Protein AF-A0A323U799-F1 (afdb_monomer)

Nearest PDB structures (foldseek):
  8dt0-assembly1_A  TM=6.349E-01  e=1.352E-02  synthetic construct
  8dt0-assembly2_B  TM=4.647E-01  e=6.925E-02  synthetic construct
  3j9v-assembly1_R  TM=4.652E-01  e=1.723E+00  Saccharomyces cerevisiae

pLDDT: mean 84.54, std 13.04, range [39.06, 95.62]

Structure (mmCIF, N/CA/C/O backbone):
data_AF-A0A323U799-F1
#
_entry.id   AF-A0A323U799-F1
#
loop_
_atom_site.group_PDB
_atom_site.id
_atom_site.type_symbol
_atom_site.label_atom_id
_atom_site.label_alt_id
_atom_site.label_comp_id
_atom_site.label_asym_id
_atom_site.label_entity_id
_atom_site.label_seq_id
_atom_site.pdbx_PDB_ins_code
_atom_site.Cartn_x
_atom_site.Cartn_y
_atom_site.Cartn_z
_atom_site.occupancy
_atom_site.B_iso_or_equiv
_atom_site.auth_seq_id
_atom_site.auth_comp_id
_atom_site.auth_asym_id
_atom_site.auth_atom_id
_atom_site.pdbx_PDB_model_num
ATOM 1 N N . MET A 1 1 ? -48.327 -2.502 -14.611 1.00 56.94 1 MET A N 1
ATOM 2 C CA . MET A 1 1 ? -47.833 -1.649 -13.502 1.00 56.94 1 MET A CA 1
ATOM 3 C C . MET A 1 1 ? -46.825 -2.342 -12.576 1.00 56.94 1 MET A C 1
ATOM 5 O O . MET A 1 1 ? -46.388 -1.707 -11.633 1.00 56.94 1 MET A O 1
ATOM 9 N N . ILE A 1 2 ? -46.413 -3.594 -12.826 1.00 57.22 2 ILE A N 1
ATOM 10 C CA . ILE A 1 2 ? -45.431 -4.298 -11.972 1.00 57.22 2 ILE A CA 1
ATOM 11 C C . ILE A 1 2 ? -43.985 -4.024 -12.436 1.00 57.22 2 ILE A C 1
ATOM 13 O O . ILE A 1 2 ? -43.110 -3.786 -11.613 1.00 57.22 2 ILE A O 1
ATOM 17 N N . ALA A 1 3 ? -43.771 -3.885 -13.750 1.00 63.47 3 ALA A N 1
ATOM 18 C CA . ALA A 1 3 ? -42.444 -3.669 -14.336 1.00 63.47 3 ALA A CA 1
ATOM 19 C C . ALA A 1 3 ? -41.727 -2.389 -13.859 1.00 63.47 3 ALA A C 1
ATOM 21 O O . ALA A 1 3 ? -40.508 -2.374 -13.744 1.00 63.47 3 ALA A O 1
ATOM 22 N N . LEU A 1 4 ? -42.461 -1.307 -13.558 1.00 72.00 4 LEU A N 1
ATOM 23 C CA . LEU A 1 4 ? -41.841 -0.060 -13.087 1.00 72.00 4 LEU A CA 1
ATOM 24 C C . LEU A 1 4 ? -41.336 -0.190 -11.640 1.00 72.00 4 LEU A C 1
ATOM 26 O O . LEU A 1 4 ? -40.295 0.361 -11.295 1.00 72.00 4 LEU A O 1
ATOM 30 N N . LEU A 1 5 ? -42.060 -0.944 -10.808 1.00 79.69 5 LEU A N 1
ATOM 31 C CA . LEU A 1 5 ? -41.703 -1.166 -9.409 1.00 79.69 5 LEU A CA 1
ATOM 32 C C . LEU A 1 5 ? -40.461 -2.059 -9.296 1.00 79.69 5 LEU A C 1
ATOM 34 O O . LEU A 1 5 ? -39.561 -1.763 -8.517 1.00 79.69 5 LEU A O 1
ATOM 38 N N . GLU A 1 6 ? -40.375 -3.102 -10.123 1.00 75.94 6 GLU A N 1
ATOM 39 C CA . GLU A 1 6 ? -39.204 -3.986 -10.193 1.00 75.94 6 GLU A CA 1
ATOM 40 C C . GLU A 1 6 ? -37.940 -3.233 -10.629 1.00 75.94 6 GLU A C 1
ATOM 42 O O . GLU A 1 6 ? -36.875 -3.428 -10.045 1.00 75.94 6 GLU A O 1
ATOM 47 N N . VAL A 1 7 ? -38.058 -2.311 -11.591 1.00 78.12 7 VAL A N 1
ATOM 48 C CA . VAL A 1 7 ? -36.934 -1.467 -12.028 1.00 78.12 7 VAL A CA 1
ATOM 49 C C . VAL A 1 7 ? -36.477 -0.521 -10.914 1.00 78.12 7 VAL A C 1
ATOM 51 O O . VAL A 1 7 ? -35.276 -0.363 -10.708 1.00 78.12 7 VAL A O 1
ATOM 54 N N . LEU A 1 8 ? -37.401 0.069 -10.150 1.00 81.56 8 LEU A N 1
ATOM 55 C CA . L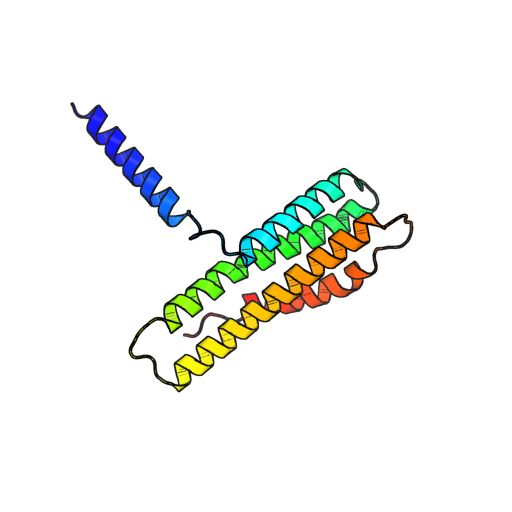EU A 1 8 ? -37.056 0.937 -9.016 1.00 81.56 8 LEU A CA 1
ATOM 56 C C . LEU A 1 8 ? -36.352 0.170 -7.890 1.00 81.56 8 LEU A C 1
ATOM 58 O O . LEU A 1 8 ? -35.387 0.676 -7.318 1.00 81.56 8 LEU A O 1
ATOM 62 N N . ILE A 1 9 ? -36.788 -1.061 -7.608 1.00 83.19 9 ILE A N 1
ATOM 63 C CA . ILE A 1 9 ? -36.131 -1.941 -6.633 1.00 83.19 9 ILE A CA 1
ATOM 64 C C . ILE A 1 9 ? -34.724 -2.301 -7.111 1.00 83.19 9 ILE A C 1
ATOM 66 O O . ILE A 1 9 ? -33.775 -2.229 -6.333 1.00 83.19 9 ILE A O 1
ATOM 70 N N . LEU A 1 10 ? -34.563 -2.625 -8.396 1.00 83.88 10 LEU A N 1
ATOM 71 C CA . LEU A 1 10 ? -33.254 -2.930 -8.963 1.00 83.88 10 LEU A CA 1
ATOM 72 C C . LEU A 1 10 ? -32.307 -1.725 -8.861 1.00 83.88 10 LEU A C 1
ATOM 74 O O . LEU A 1 10 ? -31.164 -1.883 -8.443 1.00 83.88 10 LEU A O 1
ATOM 78 N N . ILE A 1 11 ? -32.788 -0.516 -9.169 1.00 83.06 11 ILE A N 1
ATOM 79 C CA . ILE A 1 11 ? -32.012 0.724 -9.026 1.00 83.06 11 ILE A CA 1
ATOM 80 C C . ILE A 1 11 ? -31.629 0.960 -7.562 1.00 83.06 11 ILE A C 1
ATOM 82 O O . ILE A 1 11 ? -30.484 1.312 -7.295 1.00 83.06 11 ILE A O 1
ATOM 86 N N . ALA A 1 12 ? -32.538 0.727 -6.612 1.00 81.69 12 ALA A N 1
ATOM 87 C CA . ALA A 1 12 ? -32.248 0.870 -5.187 1.00 81.69 12 ALA A CA 1
ATOM 88 C C . ALA A 1 12 ? -31.192 -0.137 -4.705 1.00 81.69 12 ALA A C 1
ATOM 90 O O . ALA A 1 12 ? -30.297 0.235 -3.951 1.00 81.69 12 ALA A O 1
ATOM 91 N N . ILE A 1 13 ? -31.243 -1.386 -5.180 1.00 84.19 13 ILE A N 1
ATOM 92 C CA . ILE A 1 13 ? -30.236 -2.409 -4.869 1.00 84.19 13 ILE A CA 1
ATOM 93 C C . ILE A 1 13 ? -28.890 -2.032 -5.485 1.00 84.19 13 ILE A C 1
ATOM 95 O O . ILE A 1 13 ? -27.879 -2.082 -4.792 1.00 84.19 13 ILE A O 1
ATOM 99 N N . VAL A 1 14 ? -28.855 -1.606 -6.751 1.00 79.25 14 VAL A N 1
ATOM 100 C CA . VAL A 1 14 ? -27.610 -1.161 -7.395 1.00 79.25 14 VAL A CA 1
ATOM 101 C C . VAL A 1 14 ? -27.048 0.068 -6.688 1.00 79.25 14 VAL A C 1
ATOM 103 O O . VAL A 1 14 ? -25.855 0.106 -6.425 1.00 79.25 14 VAL A O 1
ATOM 106 N N . ALA A 1 15 ? -27.880 1.037 -6.311 1.00 74.75 15 ALA A N 1
ATOM 107 C CA . ALA A 1 15 ? -27.454 2.206 -5.551 1.00 74.75 15 ALA A CA 1
ATOM 108 C C . ALA A 1 15 ? -26.938 1.829 -4.154 1.00 74.75 15 ALA A C 1
ATOM 110 O O . ALA A 1 15 ? -25.924 2.366 -3.730 1.00 74.75 15 ALA A O 1
ATOM 111 N N . ALA A 1 16 ? -27.570 0.877 -3.462 1.00 71.88 16 ALA A N 1
ATOM 112 C CA . ALA A 1 16 ? -27.119 0.386 -2.160 1.00 71.88 16 ALA A CA 1
ATOM 113 C C . ALA A 1 16 ? -25.802 -0.397 -2.263 1.00 71.88 16 ALA A C 1
ATOM 115 O O . ALA A 1 16 ? -24.904 -0.198 -1.451 1.00 71.88 16 ALA A O 1
ATOM 116 N N . VAL A 1 17 ? -25.656 -1.240 -3.288 1.00 72.25 17 VAL A N 1
ATOM 117 C CA . VAL A 1 17 ? -24.414 -1.964 -3.587 1.00 72.25 17 VAL A CA 1
ATOM 118 C C . VAL A 1 17 ? -23.311 -0.980 -3.960 1.00 72.25 17 VAL A C 1
ATOM 120 O O . VAL A 1 17 ? -22.211 -1.086 -3.435 1.00 72.25 17 VAL A O 1
ATOM 123 N N . LEU A 1 18 ? -23.605 0.014 -4.800 1.00 63.56 18 LEU A N 1
ATOM 124 C CA . LEU A 1 18 ? -22.665 1.075 -5.145 1.00 63.56 18 LEU A CA 1
ATOM 125 C C . LEU A 1 18 ? -22.319 1.940 -3.942 1.00 63.56 18 LEU A C 1
ATOM 127 O O . LEU A 1 18 ? -21.175 2.333 -3.862 1.00 63.56 18 LEU A O 1
ATOM 131 N N . TYR A 1 19 ? -23.242 2.200 -3.016 1.00 64.00 19 TYR A N 1
ATOM 132 C CA . TYR A 1 19 ? -22.998 2.951 -1.782 1.00 64.00 19 TYR A CA 1
ATOM 133 C C . TYR A 1 19 ? -22.130 2.163 -0.790 1.00 64.00 19 TYR A C 1
ATOM 135 O O . TYR A 1 19 ? -21.202 2.721 -0.218 1.00 64.00 19 TYR A O 1
ATOM 143 N N . PHE A 1 20 ? -22.366 0.855 -0.639 1.00 56.22 20 PHE A N 1
ATOM 144 C CA . PHE A 1 20 ? -21.505 -0.037 0.151 1.00 56.22 20 PHE A CA 1
ATOM 145 C C . PHE A 1 20 ? -20.129 -0.263 -0.491 1.00 56.22 20 PHE A C 1
ATOM 147 O O . PHE A 1 20 ? -19.152 -0.496 0.216 1.00 56.22 20 PHE A O 1
ATOM 154 N N . LEU A 1 21 ? -20.050 -0.211 -1.824 1.00 53.91 21 LEU A N 1
ATOM 155 C CA . LEU A 1 21 ? -18.801 -0.284 -2.585 1.00 53.91 21 LEU A CA 1
ATOM 156 C C . LEU A 1 21 ? -18.147 1.085 -2.785 1.00 53.91 21 LEU A C 1
ATOM 158 O O . LEU A 1 21 ? -16.999 1.126 -3.230 1.00 53.91 21 LEU A O 1
ATOM 162 N N . TRP A 1 22 ? -18.850 2.184 -2.489 1.00 43.81 22 TRP A N 1
ATOM 163 C CA . TRP A 1 22 ? -18.314 3.532 -2.591 1.00 43.81 22 TRP A CA 1
ATOM 164 C C . TRP A 1 22 ? -17.333 3.674 -1.435 1.00 43.81 22 TRP A C 1
ATOM 166 O O . TRP A 1 22 ? -17.754 3.707 -0.276 1.00 43.81 22 TRP A O 1
ATOM 176 N N . PRO A 1 23 ? -16.020 3.740 -1.699 1.00 46.50 23 PRO A N 1
ATOM 177 C CA . PRO A 1 23 ? -15.097 4.108 -0.649 1.00 46.50 23 PRO A CA 1
ATOM 178 C C . PRO A 1 23 ? -15.497 5.529 -0.258 1.00 46.50 23 PRO A C 1
ATOM 180 O O . PRO A 1 23 ? -15.566 6.402 -1.129 1.00 46.50 23 PRO A O 1
ATOM 183 N N . GLY A 1 24 ? -15.830 5.750 1.016 1.00 43.06 24 GLY A N 1
ATOM 184 C CA . GLY A 1 24 ? -16.081 7.090 1.542 1.00 43.06 24 GLY A CA 1
ATOM 185 C C . GLY A 1 24 ? -15.021 8.060 1.018 1.00 43.06 24 GLY A C 1
ATOM 186 O O . GLY A 1 24 ? -13.872 7.646 0.868 1.00 43.06 24 GLY A O 1
ATOM 187 N N . ALA A 1 25 ? -15.459 9.273 0.647 1.00 44.12 25 ALA A N 1
ATOM 188 C CA . ALA A 1 25 ? -14.676 10.387 0.098 1.00 44.12 25 ALA A CA 1
ATOM 189 C C . ALA A 1 25 ? -13.172 10.090 0.025 1.00 44.12 25 ALA A C 1
ATOM 191 O O . ALA A 1 25 ? -12.535 10.035 1.074 1.00 44.12 25 ALA A O 1
ATOM 192 N N . SER A 1 26 ? -12.640 9.851 -1.184 1.00 52.75 26 SER A N 1
ATOM 193 C CA . SER A 1 26 ? -11.260 9.395 -1.391 1.00 52.75 26 SER A CA 1
ATOM 194 C C . SER A 1 26 ? -10.307 10.140 -0.464 1.00 52.75 26 SER A C 1
ATOM 196 O O . SER A 1 26 ? -10.052 11.329 -0.667 1.00 52.75 26 SER A O 1
ATOM 198 N N . SER A 1 27 ? -9.827 9.462 0.579 1.00 66.75 27 SER A N 1
ATOM 199 C CA . SER A 1 27 ? -8.869 10.065 1.492 1.00 66.75 27 SER A CA 1
ATOM 200 C C . SER A 1 27 ? -7.645 10.485 0.678 1.00 66.75 27 SER A C 1
ATOM 202 O O . SER A 1 27 ? -7.273 9.808 -0.288 1.00 66.75 27 SER A O 1
ATOM 204 N N . THR A 1 28 ? -7.009 11.598 1.047 1.00 79.69 28 THR A N 1
ATOM 205 C CA . THR A 1 28 ? -5.780 12.087 0.394 1.00 79.69 28 THR A CA 1
ATOM 206 C C . THR A 1 28 ? -4.739 10.966 0.250 1.00 79.69 28 THR A C 1
ATOM 208 O O . THR A 1 28 ? -4.034 10.868 -0.752 1.00 79.69 28 THR A O 1
ATOM 211 N N . GLU A 1 29 ? -4.703 10.059 1.226 1.00 81.00 29 GLU A N 1
ATOM 212 C CA . GLU A 1 29 ? -3.876 8.854 1.261 1.00 81.00 29 GLU A CA 1
ATOM 213 C C . GLU A 1 29 ? -4.208 7.851 0.144 1.00 81.00 29 GLU A C 1
ATOM 215 O O . GLU A 1 29 ? -3.296 7.350 -0.523 1.00 81.00 29 GLU A O 1
ATOM 220 N N . ALA A 1 30 ? -5.491 7.559 -0.094 1.00 85.00 30 ALA A N 1
ATOM 221 C CA . ALA A 1 30 ? -5.933 6.651 -1.152 1.00 85.00 30 ALA A CA 1
ATOM 222 C C . ALA A 1 30 ? -5.655 7.228 -2.548 1.00 85.00 30 ALA A C 1
ATOM 224 O O . ALA A 1 30 ? -5.259 6.499 -3.463 1.00 85.00 30 ALA A O 1
ATOM 225 N N . GLU A 1 31 ? -5.827 8.542 -2.707 1.00 88.81 31 GLU A N 1
ATOM 226 C CA . GLU A 1 31 ? -5.530 9.234 -3.958 1.00 88.81 31 GLU A CA 1
ATOM 227 C C . GLU A 1 31 ? -4.030 9.203 -4.276 1.00 88.81 31 GLU A C 1
ATOM 229 O O . GLU A 1 31 ? -3.638 8.921 -5.411 1.00 88.81 31 GLU A O 1
ATOM 234 N N . ARG A 1 32 ? -3.183 9.416 -3.264 1.00 92.75 32 ARG A N 1
ATOM 235 C CA . ARG A 1 32 ? -1.723 9.377 -3.395 1.00 92.75 32 ARG A CA 1
ATOM 236 C C . ARG A 1 32 ? -1.233 8.012 -3.897 1.00 92.75 32 ARG A C 1
ATOM 238 O O . ARG A 1 32 ? -0.535 7.947 -4.912 1.00 92.75 32 ARG A O 1
ATOM 245 N N . LEU A 1 33 ? -1.700 6.914 -3.291 1.00 94.44 33 LEU A N 1
ATOM 246 C CA . LEU A 1 33 ? -1.391 5.553 -3.754 1.00 94.44 33 LEU A CA 1
ATOM 247 C C . LEU A 1 33 ? -1.940 5.275 -5.164 1.00 94.44 33 LEU A C 1
ATOM 249 O O . LEU A 1 33 ? -1.273 4.648 -5.990 1.00 94.44 33 LEU A O 1
ATOM 253 N N . HIS A 1 34 ? -3.153 5.742 -5.470 1.00 93.81 34 HIS A N 1
ATOM 254 C CA . HIS A 1 34 ? -3.726 5.584 -6.806 1.00 93.81 34 HIS A CA 1
ATOM 255 C C . HIS A 1 34 ? -2.859 6.259 -7.876 1.00 93.81 34 HIS A C 1
ATOM 257 O O . HIS A 1 34 ? -2.575 5.661 -8.919 1.00 93.81 34 HIS A O 1
ATOM 263 N N . ARG A 1 35 ? -2.410 7.486 -7.597 1.00 94.62 35 ARG A N 1
ATOM 264 C CA . ARG A 1 35 ? -1.600 8.295 -8.506 1.00 94.62 35 ARG A CA 1
ATOM 265 C C . ARG A 1 35 ? -0.267 7.611 -8.808 1.00 94.62 35 ARG A C 1
ATOM 267 O O . ARG A 1 35 ? 0.034 7.394 -9.981 1.00 94.62 35 ARG A O 1
ATOM 274 N N . VAL A 1 36 ? 0.470 7.164 -7.789 1.00 95.19 36 VAL A N 1
ATOM 275 C CA . VAL A 1 36 ? 1.757 6.478 -8.003 1.00 95.19 36 VAL A CA 1
ATOM 276 C C . VAL A 1 36 ? 1.599 5.135 -8.727 1.00 95.19 36 VAL A C 1
ATOM 278 O O . VAL A 1 36 ? 2.353 4.833 -9.650 1.00 95.19 36 VAL A O 1
ATOM 281 N N . LEU A 1 37 ? 0.554 4.356 -8.421 1.00 95.62 37 LEU A N 1
ATOM 282 C CA . LEU A 1 37 ? 0.264 3.111 -9.143 1.00 95.62 37 LEU A CA 1
ATOM 283 C C . LEU A 1 37 ? -0.067 3.351 -10.621 1.00 95.62 37 LEU A C 1
ATOM 285 O O . LEU A 1 37 ? 0.252 2.517 -11.474 1.00 95.62 37 LEU A O 1
ATOM 289 N N . SER A 1 38 ? -0.735 4.462 -10.935 1.00 95.25 38 SER A N 1
ATOM 290 C CA . SER A 1 38 ? -1.030 4.834 -12.318 1.00 95.25 38 SER A CA 1
ATOM 291 C C . SER A 1 38 ? 0.249 5.154 -13.098 1.00 95.25 38 SER A C 1
ATOM 293 O O . SER A 1 38 ? 0.406 4.672 -14.225 1.00 95.25 38 SER A O 1
ATOM 295 N N . GLU A 1 39 ? 1.199 5.850 -12.468 1.00 94.56 39 GLU A N 1
ATOM 296 C CA . GLU A 1 39 ? 2.481 6.184 -13.084 1.00 94.56 39 GLU A CA 1
ATOM 297 C C . GLU A 1 39 ? 3.347 4.937 -13.280 1.00 94.56 39 GLU A C 1
ATOM 299 O O . GLU A 1 39 ? 3.809 4.686 -14.390 1.00 94.56 39 GLU A O 1
ATOM 304 N N . LEU A 1 40 ? 3.458 4.058 -12.280 1.00 92.44 40 LEU A N 1
ATOM 305 C CA . LEU A 1 40 ? 4.208 2.802 -12.419 1.00 92.44 40 LEU A CA 1
ATOM 306 C C . LEU A 1 40 ? 3.647 1.910 -13.541 1.00 92.44 40 LEU A C 1
ATOM 308 O O . LEU A 1 40 ? 4.395 1.297 -14.305 1.00 92.44 40 LEU A O 1
ATOM 312 N N . ARG A 1 41 ? 2.317 1.864 -13.717 1.00 92.81 41 ARG A N 1
ATOM 313 C CA . ARG A 1 41 ? 1.689 1.150 -14.848 1.00 92.81 41 ARG A CA 1
ATOM 314 C C . ARG A 1 41 ? 2.016 1.788 -16.193 1.00 92.81 41 ARG A C 1
ATOM 316 O O . ARG A 1 41 ? 2.183 1.062 -17.177 1.00 92.81 41 ARG A O 1
ATOM 323 N N . ARG A 1 42 ? 2.085 3.119 -16.260 1.00 91.44 42 ARG A N 1
ATOM 324 C CA . ARG A 1 42 ? 2.517 3.852 -17.455 1.00 91.44 42 ARG A CA 1
ATOM 325 C C . ARG A 1 42 ? 3.980 3.538 -17.765 1.00 91.44 42 ARG A C 1
ATOM 327 O O . ARG A 1 42 ? 4.276 3.128 -18.885 1.00 91.44 42 ARG A O 1
ATOM 334 N N . GLN A 1 43 ? 4.860 3.615 -16.772 1.00 89.06 43 GLN A N 1
ATOM 335 C CA . GLN A 1 43 ? 6.286 3.309 -16.891 1.00 89.06 43 GLN A CA 1
ATOM 336 C C . GLN A 1 43 ? 6.538 1.852 -17.302 1.00 89.06 43 GLN A C 1
ATOM 338 O O . GLN A 1 43 ? 7.367 1.596 -18.173 1.00 89.06 43 GLN A O 1
ATOM 343 N N . ARG A 1 44 ? 5.746 0.889 -16.812 1.00 88.94 44 ARG A N 1
ATOM 344 C CA . ARG A 1 44 ? 5.809 -0.518 -17.262 1.00 88.94 44 ARG A CA 1
ATOM 345 C C . ARG A 1 44 ? 5.597 -0.669 -18.769 1.00 88.94 44 ARG A C 1
ATOM 347 O O . ARG A 1 44 ? 6.201 -1.539 -19.393 1.00 88.94 44 ARG A O 1
ATOM 354 N N . ARG A 1 45 ? 4.752 0.170 -19.376 1.00 87.81 45 ARG A N 1
ATOM 355 C CA . ARG A 1 45 ? 4.533 0.166 -20.833 1.00 87.81 45 ARG A CA 1
ATOM 356 C C . ARG A 1 45 ? 5.701 0.780 -21.605 1.00 87.81 45 ARG A C 1
ATOM 358 O O . ARG A 1 45 ? 5.825 0.478 -22.788 1.00 87.81 45 ARG A O 1
ATOM 365 N N . VAL A 1 46 ? 6.517 1.616 -20.963 1.00 87.50 46 VAL A N 1
ATOM 366 C CA . VAL A 1 46 ? 7.718 2.237 -21.543 1.00 87.50 46 VAL A CA 1
ATOM 367 C C . VAL A 1 46 ? 8.901 1.270 -21.455 1.00 87.50 46 VAL A C 1
ATOM 369 O O . VAL A 1 46 ? 9.495 0.928 -22.471 1.00 87.50 46 VAL A O 1
ATOM 372 N N . PHE A 1 47 ? 9.176 0.727 -20.268 1.00 84.12 47 PHE A N 1
ATOM 373 C CA . PHE A 1 47 ? 10.347 -0.114 -19.991 1.00 84.12 47 PHE A CA 1
ATOM 374 C C . PHE A 1 47 ? 10.128 -1.617 -20.258 1.00 84.12 47 PHE A C 1
ATOM 376 O O . PHE A 1 47 ? 10.720 -2.457 -19.580 1.00 84.12 47 PHE A O 1
ATOM 383 N N . LYS A 1 48 ? 9.282 -1.960 -21.247 1.00 72.25 48 LYS A N 1
ATOM 384 C CA . LYS A 1 48 ? 8.633 -3.277 -21.481 1.00 72.25 48 LYS A CA 1
ATOM 385 C C . LYS A 1 48 ? 9.474 -4.545 -21.277 1.00 72.25 48 LYS A C 1
ATOM 387 O O . LYS A 1 48 ? 8.882 -5.584 -21.015 1.00 72.25 48 LYS A O 1
ATOM 392 N N . ALA A 1 49 ? 10.793 -4.497 -21.450 1.00 79.44 49 ALA A N 1
ATOM 393 C CA . ALA A 1 49 ? 11.673 -5.654 -21.282 1.00 79.44 49 ALA A CA 1
ATOM 394 C C . ALA A 1 49 ? 12.656 -5.491 -20.114 1.00 79.44 49 ALA A C 1
ATOM 396 O O . ALA A 1 49 ? 12.790 -6.405 -19.308 1.00 79.44 49 ALA A O 1
ATOM 397 N N . ALA A 1 50 ? 13.307 -4.331 -19.987 1.00 81.50 50 ALA A N 1
ATOM 398 C CA . ALA A 1 50 ? 14.391 -4.146 -19.022 1.00 81.50 50 ALA A CA 1
ATOM 399 C C . ALA A 1 50 ? 13.918 -4.143 -17.559 1.00 81.50 50 ALA A C 1
ATOM 401 O O . ALA A 1 50 ? 14.626 -4.638 -16.690 1.00 81.50 50 ALA A O 1
ATOM 402 N N . LEU A 1 51 ? 12.716 -3.619 -17.286 1.00 85.12 51 LEU A N 1
ATOM 403 C CA . LEU A 1 51 ? 12.211 -3.426 -15.918 1.00 85.12 51 LEU A CA 1
ATOM 404 C C . LEU A 1 51 ? 10.815 -4.014 -15.695 1.00 85.12 51 LEU A C 1
ATOM 406 O O . LEU A 1 51 ? 10.160 -3.698 -14.705 1.00 85.12 51 LEU A O 1
ATOM 410 N N . ALA A 1 52 ? 10.350 -4.887 -16.591 1.00 85.44 52 ALA A N 1
ATOM 411 C CA . ALA A 1 52 ? 8.999 -5.442 -16.526 1.00 85.44 52 ALA A CA 1
ATOM 412 C C . ALA A 1 52 ? 8.705 -6.145 -15.194 1.00 85.44 52 ALA A C 1
ATOM 414 O O . ALA A 1 52 ? 7.702 -5.836 -14.553 1.00 85.44 52 ALA A O 1
ATOM 415 N N . LYS A 1 53 ? 9.598 -7.048 -14.772 1.00 86.69 53 LYS A N 1
ATOM 416 C CA . LYS A 1 53 ? 9.440 -7.818 -13.534 1.00 86.69 53 LYS A CA 1
ATOM 417 C C . LYS A 1 53 ? 9.531 -6.926 -12.283 1.00 86.69 53 LYS A C 1
ATOM 419 O O . LYS A 1 53 ? 8.597 -6.968 -11.488 1.00 86.69 53 LYS A O 1
ATOM 424 N N . PRO A 1 54 ? 10.552 -6.065 -12.117 1.00 86.88 54 PRO A N 1
ATOM 425 C CA . PRO A 1 54 ? 10.588 -5.153 -10.975 1.00 86.88 54 PRO A CA 1
ATOM 426 C C . PRO A 1 54 ? 9.378 -4.215 -10.867 1.00 86.88 54 PRO A C 1
ATOM 428 O O . PRO A 1 54 ? 8.843 -4.010 -9.780 1.00 86.88 54 PRO A O 1
ATOM 431 N N . LEU A 1 55 ? 8.896 -3.682 -11.994 1.00 90.88 55 LEU A N 1
ATOM 432 C CA . LEU A 1 55 ? 7.690 -2.851 -12.019 1.00 90.88 55 LEU A CA 1
ATOM 433 C C . LEU A 1 55 ? 6.432 -3.640 -11.654 1.00 90.88 55 LEU A C 1
ATOM 435 O O . LEU A 1 55 ? 5.550 -3.113 -10.981 1.00 90.88 55 LEU A O 1
ATOM 439 N N . GLU A 1 56 ? 6.329 -4.894 -12.086 1.00 91.56 56 GLU A N 1
ATOM 440 C CA . GLU A 1 56 ? 5.233 -5.777 -11.694 1.00 91.56 56 GLU A CA 1
ATOM 441 C C . GLU A 1 56 ? 5.237 -6.056 -10.187 1.00 91.56 56 GLU A C 1
ATOM 443 O O . GLU A 1 56 ? 4.185 -5.971 -9.554 1.00 91.56 56 GLU A O 1
ATOM 448 N N . GLU A 1 57 ? 6.409 -6.294 -9.599 1.00 91.88 57 GLU A N 1
ATOM 449 C CA . GLU A 1 57 ? 6.557 -6.498 -8.156 1.00 91.88 57 GLU A CA 1
ATOM 450 C C . GLU A 1 57 ? 6.209 -5.234 -7.353 1.00 91.88 57 GLU A C 1
ATOM 452 O O . GLU A 1 57 ? 5.477 -5.326 -6.366 1.00 91.88 57 GLU A O 1
ATOM 457 N N . ALA A 1 58 ? 6.647 -4.052 -7.798 1.00 93.31 58 ALA A N 1
ATOM 458 C CA . ALA A 1 58 ? 6.298 -2.777 -7.167 1.00 93.31 58 ALA A CA 1
ATOM 459 C C . ALA A 1 58 ? 4.789 -2.478 -7.261 1.00 93.31 58 ALA A C 1
ATOM 461 O O . ALA A 1 58 ? 4.160 -2.071 -6.283 1.00 93.31 58 ALA A O 1
ATOM 462 N N . ILE A 1 59 ? 4.168 -2.738 -8.418 1.00 93.94 59 ILE A N 1
ATOM 463 C CA . ILE A 1 59 ? 2.714 -2.597 -8.587 1.00 93.94 59 ILE A CA 1
ATOM 464 C C . ILE A 1 59 ? 1.971 -3.577 -7.672 1.00 93.94 59 ILE A C 1
ATOM 466 O O . ILE A 1 59 ? 0.993 -3.185 -7.035 1.00 93.94 59 ILE A O 1
ATOM 470 N N . ALA A 1 60 ? 2.414 -4.834 -7.590 1.00 93.69 60 ALA A N 1
ATOM 471 C CA . ALA A 1 60 ? 1.813 -5.830 -6.708 1.00 93.69 60 ALA A CA 1
ATOM 472 C C . ALA A 1 60 ? 1.911 -5.406 -5.236 1.00 93.69 60 ALA A C 1
ATOM 474 O O . ALA A 1 60 ? 0.917 -5.479 -4.516 1.00 93.69 60 ALA A O 1
ATOM 475 N N . TYR A 1 61 ? 3.064 -4.884 -4.812 1.00 95.00 61 TYR A N 1
ATOM 476 C CA . TYR A 1 61 ? 3.247 -4.318 -3.477 1.00 95.00 61 TYR A CA 1
ATOM 477 C C . TYR A 1 61 ? 2.261 -3.176 -3.189 1.00 95.00 61 TYR A C 1
ATOM 479 O O . TYR A 1 61 ? 1.561 -3.209 -2.179 1.00 95.00 61 TYR A O 1
ATOM 487 N N . GLY A 1 62 ? 2.104 -2.216 -4.105 1.00 94.81 62 GLY A N 1
ATOM 488 C CA . GLY A 1 62 ? 1.134 -1.132 -3.922 1.00 94.81 62 GLY A CA 1
ATOM 489 C C . GLY A 1 62 ? -0.329 -1.592 -3.897 1.00 94.81 62 GLY A C 1
ATOM 490 O O . GLY A 1 62 ? -1.155 -1.007 -3.197 1.00 94.81 62 GLY A O 1
ATOM 491 N N . LEU A 1 63 ? -0.674 -2.669 -4.606 1.00 94.06 63 LEU A N 1
ATOM 492 C CA . LEU A 1 63 ? -2.008 -3.274 -4.510 1.00 94.06 63 LEU A CA 1
ATOM 493 C C . LEU A 1 63 ? -2.250 -3.939 -3.149 1.00 94.06 63 LEU A C 1
ATOM 495 O O . LEU A 1 63 ? -3.374 -3.885 -2.646 1.00 94.06 63 LEU A O 1
ATOM 499 N N . GLU A 1 64 ? -1.217 -4.532 -2.550 1.00 94.12 64 GLU A N 1
ATOM 500 C CA . GLU A 1 64 ? -1.271 -5.061 -1.186 1.00 94.12 64 GLU A CA 1
ATOM 501 C C . GLU A 1 64 ? -1.382 -3.930 -0.149 1.00 94.12 64 GLU A C 1
ATOM 503 O O . GLU A 1 64 ? -2.226 -4.028 0.741 1.00 94.12 64 GLU A O 1
ATOM 508 N N . LEU A 1 65 ? -0.646 -2.817 -0.303 1.00 95.06 65 LEU A N 1
ATOM 509 C CA . LEU A 1 65 ? -0.746 -1.645 0.589 1.00 95.06 65 LEU A CA 1
ATOM 510 C C . LEU A 1 65 ? -2.179 -1.120 0.694 1.00 95.06 65 LEU A C 1
ATOM 512 O O . LEU A 1 65 ? -2.641 -0.753 1.773 1.00 95.06 65 LEU A O 1
ATOM 516 N N . ARG A 1 66 ? -2.929 -1.147 -0.416 1.00 92.69 66 ARG A N 1
ATOM 517 C CA . ARG A 1 66 ? -4.332 -0.709 -0.452 1.00 92.69 66 ARG A CA 1
ATOM 518 C C . ARG A 1 66 ? -5.220 -1.463 0.547 1.00 92.69 66 ARG A C 1
ATOM 520 O O . ARG A 1 66 ? -6.252 -0.934 0.952 1.00 92.69 66 ARG A O 1
ATOM 527 N N . LYS A 1 67 ? -4.848 -2.682 0.950 1.00 92.12 67 LYS A N 1
ATOM 528 C CA . LYS A 1 67 ? -5.603 -3.491 1.921 1.00 92.12 67 LYS A CA 1
ATOM 529 C C . LYS A 1 67 ? -5.506 -2.958 3.355 1.00 92.12 67 LYS A C 1
ATOM 531 O O . LYS A 1 67 ? -6.329 -3.348 4.179 1.00 92.12 67 LYS A O 1
ATOM 536 N N . LEU A 1 68 ? -4.560 -2.062 3.650 1.00 92.00 68 LEU A N 1
ATOM 537 C CA . LEU A 1 68 ? -4.449 -1.407 4.958 1.00 92.00 68 LEU A CA 1
ATOM 538 C C . LEU A 1 68 ? -5.534 -0.344 5.175 1.00 92.00 68 LEU A C 1
ATOM 540 O O . LEU A 1 68 ? -6.043 -0.219 6.283 1.00 92.00 68 LEU A O 1
ATOM 544 N N . LEU A 1 69 ? -5.952 0.360 4.118 1.00 91.31 69 LEU A N 1
ATOM 545 C CA . LEU A 1 69 ? -6.953 1.433 4.189 1.00 91.31 69 LEU A CA 1
ATOM 546 C C . LEU A 1 69 ? -8.266 1.031 4.890 1.00 91.31 69 LEU A C 1
ATOM 548 O O . LEU A 1 69 ? -8.664 1.727 5.823 1.00 91.31 69 LEU A O 1
ATOM 552 N N . PRO A 1 70 ? -8.944 -0.080 4.526 1.00 90.00 70 PR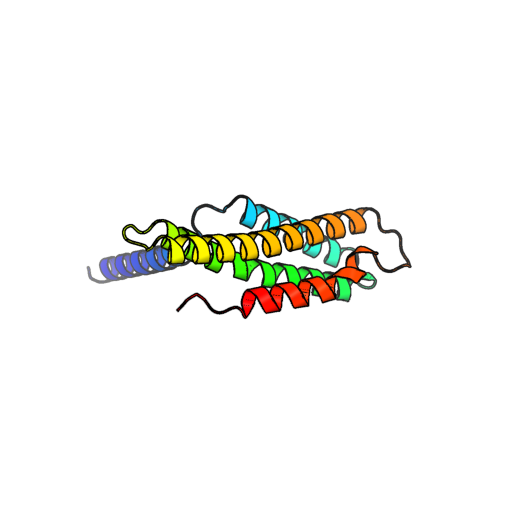O A N 1
ATOM 553 C CA . PRO A 1 70 ? -10.163 -0.483 5.228 1.00 90.00 70 PRO A CA 1
ATOM 554 C C . PRO A 1 70 ? -9.918 -0.855 6.698 1.00 90.00 70 PRO A C 1
ATOM 556 O O . 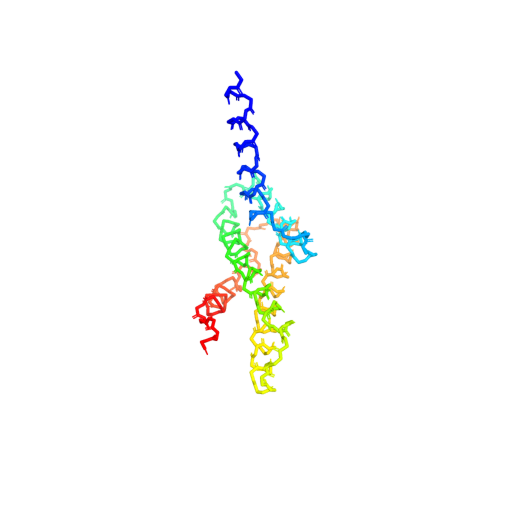PRO A 1 70 ? -10.811 -0.674 7.518 1.00 90.00 70 PRO A O 1
ATOM 559 N N . ARG A 1 71 ? -8.721 -1.343 7.055 1.00 90.38 71 ARG A N 1
ATOM 560 C CA . ARG A 1 71 ? -8.373 -1.655 8.451 1.00 90.38 71 ARG A CA 1
ATOM 561 C C . ARG A 1 71 ? -8.165 -0.389 9.274 1.00 90.38 71 ARG A C 1
ATOM 563 O O . ARG A 1 71 ? -8.671 -0.304 10.386 1.00 90.38 71 ARG A O 1
ATOM 570 N N . ILE A 1 72 ? -7.474 0.600 8.710 1.00 91.25 72 ILE A N 1
ATOM 571 C CA . ILE A 1 72 ? -7.287 1.916 9.333 1.00 91.25 72 ILE A CA 1
ATOM 572 C C . ILE A 1 72 ? -8.651 2.573 9.574 1.00 91.25 72 ILE A C 1
ATOM 574 O O . ILE A 1 72 ? -8.939 2.975 10.699 1.00 91.25 72 ILE A O 1
ATOM 578 N N . ALA A 1 73 ? -9.523 2.583 8.561 1.00 89.62 73 ALA A N 1
ATOM 579 C CA . ALA A 1 73 ? -10.870 3.141 8.676 1.00 89.62 73 ALA A CA 1
ATOM 580 C C . ALA A 1 73 ? -11.718 2.428 9.747 1.00 89.62 73 ALA A C 1
ATOM 582 O O . ALA A 1 73 ? -12.464 3.071 10.484 1.00 89.62 73 ALA A O 1
ATOM 583 N N . GLU A 1 74 ? -11.595 1.103 9.872 1.00 90.19 74 GLU A N 1
ATOM 584 C CA . GLU A 1 74 ? -12.280 0.350 10.925 1.00 90.19 74 GLU A CA 1
ATOM 585 C C . GLU A 1 74 ? -11.772 0.730 12.324 1.00 90.19 74 GLU A C 1
ATOM 587 O O . GLU A 1 74 ? -12.580 0.923 13.231 1.00 90.19 74 GLU A O 1
ATOM 592 N N . LEU A 1 75 ? -10.461 0.911 12.506 1.00 90.69 75 LEU A N 1
ATOM 593 C CA . LEU A 1 75 ? -9.895 1.350 13.787 1.00 90.69 75 LEU A CA 1
ATOM 594 C C . LEU A 1 75 ? -10.330 2.770 14.148 1.00 90.69 75 LEU A C 1
ATOM 596 O O . LEU A 1 75 ? -10.671 3.026 15.299 1.00 90.69 75 LEU A O 1
ATOM 600 N N . GLU A 1 76 ? -10.375 3.680 13.177 1.00 91.12 76 GLU A N 1
ATOM 601 C CA . GLU A 1 76 ? -10.905 5.033 13.369 1.00 91.12 76 GLU A CA 1
ATOM 602 C C . GLU A 1 76 ? -12.382 5.005 13.771 1.00 91.12 76 GLU A C 1
ATOM 604 O O . GLU A 1 76 ? -12.791 5.701 14.701 1.00 91.12 76 GLU A O 1
ATOM 609 N N . ARG A 1 77 ? -13.175 4.136 13.135 1.00 91.25 77 ARG A N 1
ATOM 610 C CA . ARG A 1 77 ? -14.582 3.927 13.487 1.00 91.25 77 ARG A CA 1
ATOM 611 C C . ARG A 1 77 ? -14.747 3.370 14.900 1.00 91.25 77 ARG A C 1
ATOM 613 O O . ARG A 1 77 ? -15.671 3.781 15.598 1.00 91.25 77 ARG A O 1
ATOM 620 N N . LEU A 1 78 ? -13.895 2.431 15.319 1.00 90.12 78 LEU A N 1
ATOM 621 C CA . LEU A 1 78 ? -13.906 1.887 16.680 1.00 90.12 78 LEU A CA 1
ATOM 622 C C . LEU A 1 78 ? -13.524 2.957 17.704 1.00 90.12 78 LEU A C 1
ATOM 624 O O . LEU A 1 78 ? -14.237 3.111 18.688 1.00 90.12 78 LEU A O 1
ATOM 628 N N . LEU A 1 79 ? -12.465 3.726 17.444 1.00 90.31 79 LEU A N 1
ATOM 629 C CA . LEU A 1 79 ? -12.017 4.829 18.300 1.00 90.31 79 LEU A CA 1
ATOM 630 C C . LEU A 1 79 ? -13.068 5.936 18.451 1.00 90.31 79 LEU A C 1
ATOM 632 O O . LEU A 1 79 ? -13.120 6.585 19.490 1.00 90.31 79 LEU A O 1
ATOM 636 N N . GLY A 1 80 ? -13.925 6.132 17.446 1.00 88.69 80 GLY A N 1
ATOM 637 C CA . GLY A 1 80 ? -15.054 7.061 17.515 1.00 88.69 80 GLY A CA 1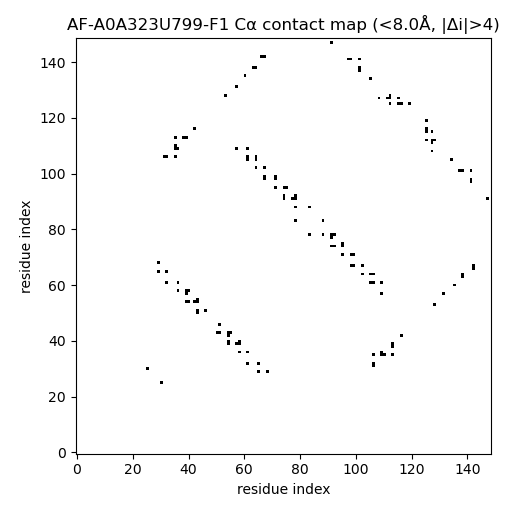
ATOM 638 C C . GLY A 1 80 ? -16.235 6.587 18.374 1.00 88.69 80 GLY A C 1
ATOM 639 O O . GLY A 1 80 ? -17.202 7.332 18.516 1.00 88.69 80 GLY A O 1
ATOM 640 N N . ARG A 1 81 ? -16.208 5.362 18.923 1.00 89.38 81 ARG A N 1
ATOM 641 C CA . ARG A 1 81 ? -17.269 4.857 19.809 1.00 89.38 81 ARG A CA 1
ATOM 642 C C . ARG A 1 81 ? -17.076 5.351 21.239 1.00 89.38 81 ARG A C 1
ATOM 644 O O . ARG A 1 81 ? -15.984 5.291 21.796 1.00 89.38 81 ARG A O 1
ATOM 651 N N . GLU A 1 82 ? -18.175 5.752 21.863 1.00 84.75 82 GLU A N 1
ATOM 652 C CA . GLU A 1 82 ? -18.201 6.070 23.289 1.00 84.75 82 GLU A CA 1
ATOM 653 C C . GLU A 1 82 ? -18.111 4.798 24.152 1.00 84.75 82 GLU A C 1
ATOM 655 O O . GLU A 1 82 ? -18.494 3.706 23.728 1.00 84.75 82 GLU A O 1
ATOM 660 N N . GLY A 1 83 ? -17.619 4.943 25.386 1.00 87.94 83 GLY A N 1
ATOM 661 C CA . GLY A 1 83 ? -17.604 3.859 26.376 1.00 87.94 83 GLY A CA 1
ATOM 662 C C . GLY A 1 83 ? -16.438 2.872 26.267 1.00 87.94 83 GLY A C 1
ATOM 663 O O . GLY A 1 83 ? -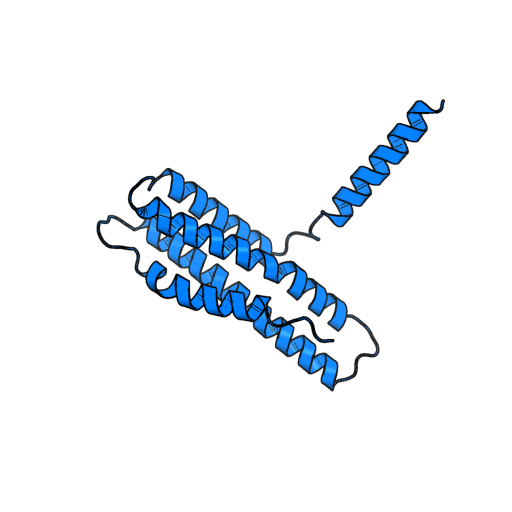16.459 1.842 26.936 1.00 87.94 83 GLY A O 1
ATOM 664 N N . LEU A 1 84 ? -15.414 3.165 25.459 1.00 90.25 84 LEU A N 1
ATOM 665 C CA . LEU A 1 84 ? -14.183 2.375 25.441 1.00 90.25 84 LEU A CA 1
ATOM 666 C C . LEU A 1 84 ? -13.335 2.622 26.694 1.00 90.25 84 LEU A C 1
ATOM 668 O O . LEU A 1 84 ? -13.152 3.759 27.132 1.00 90.25 84 LEU A O 1
ATOM 672 N N . GLU A 1 85 ? -12.752 1.554 27.238 1.00 94.56 85 GLU A N 1
ATOM 673 C CA . GLU A 1 85 ? -11.786 1.680 28.326 1.00 94.56 85 GLU A CA 1
ATOM 674 C C . GLU A 1 85 ? -10.504 2.393 27.852 1.00 94.56 85 GLU A C 1
ATOM 676 O O . GLU A 1 85 ? -10.022 2.120 26.746 1.00 94.56 85 GLU A O 1
ATOM 681 N N . PRO A 1 86 ? -9.860 3.230 28.692 1.00 93.31 86 PRO A N 1
ATOM 682 C CA . PRO A 1 86 ? -8.629 3.934 28.320 1.00 93.31 86 PRO A CA 1
ATOM 683 C C . PRO A 1 86 ? -7.478 3.018 27.872 1.00 93.31 86 PRO A C 1
ATOM 685 O O . PRO A 1 86 ? -6.629 3.414 27.075 1.00 93.31 86 PRO A O 1
ATOM 688 N N . ALA A 1 87 ? -7.410 1.788 28.393 1.00 92.75 87 ALA A N 1
ATOM 689 C CA . ALA A 1 87 ? -6.426 0.800 27.954 1.00 92.75 87 ALA A CA 1
ATOM 690 C C . ALA A 1 87 ? -6.702 0.315 26.521 1.00 92.75 87 ALA A C 1
ATOM 692 O O . ALA A 1 87 ? -5.776 0.237 25.712 1.00 92.75 87 ALA A O 1
ATOM 693 N N . THR A 1 88 ? -7.970 0.063 26.191 1.00 92.19 88 THR A N 1
ATOM 694 C CA . THR A 1 88 ? -8.412 -0.324 24.847 1.00 92.19 88 THR A CA 1
ATOM 695 C C . THR A 1 88 ? -8.181 0.798 23.843 1.00 92.19 88 THR A C 1
ATOM 697 O O . THR A 1 88 ? -7.631 0.534 22.778 1.00 92.19 88 THR A O 1
ATOM 700 N N . ILE A 1 89 ? -8.503 2.049 24.198 1.00 93.06 89 ILE A N 1
ATOM 701 C CA . ILE A 1 89 ? -8.239 3.224 23.348 1.00 93.06 89 ILE A CA 1
ATOM 702 C C . ILE A 1 89 ? -6.758 3.280 22.964 1.00 93.06 89 ILE A C 1
ATOM 704 O O . ILE A 1 89 ? -6.437 3.268 21.780 1.00 93.06 89 ILE A O 1
ATOM 708 N N . ARG A 1 90 ? -5.850 3.217 23.949 1.00 94.31 90 ARG A N 1
ATOM 709 C CA . ARG A 1 90 ? -4.399 3.250 23.691 1.00 94.31 90 ARG A CA 1
ATOM 710 C C . ARG A 1 90 ? -3.929 2.115 22.783 1.00 94.31 90 ARG A C 1
ATOM 712 O O . ARG A 1 90 ? -3.062 2.323 21.939 1.00 94.31 90 ARG A O 1
ATOM 719 N N . ARG A 1 91 ? -4.493 0.913 22.938 1.00 92.75 91 ARG A N 1
ATOM 720 C CA . ARG A 1 91 ? -4.161 -0.240 22.088 1.00 92.75 91 ARG A CA 1
ATOM 721 C C . ARG A 1 91 ? -4.622 -0.032 20.644 1.00 92.75 91 ARG A C 1
ATOM 723 O O . ARG A 1 91 ? -3.867 -0.329 19.722 1.00 92.75 91 ARG A O 1
ATOM 730 N N . LEU A 1 92 ? -5.839 0.483 20.455 1.00 93.50 92 LEU A N 1
ATOM 731 C CA . LEU A 1 92 ? -6.3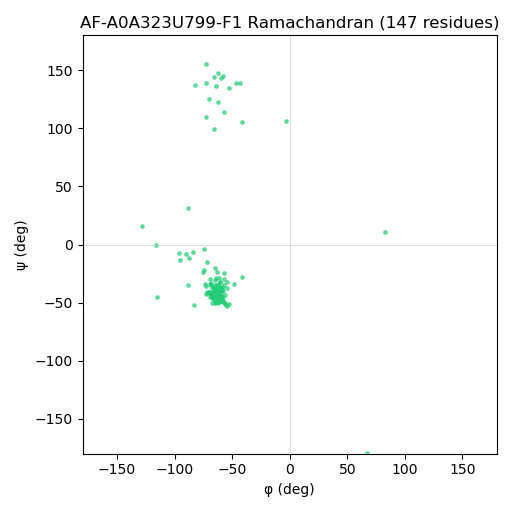97 0.790 19.138 1.00 93.50 92 LEU A CA 1
ATOM 732 C C . LEU A 1 92 ? -5.635 1.925 18.448 1.00 93.50 92 LEU A C 1
ATOM 734 O O . LEU A 1 92 ? -5.339 1.814 17.262 1.00 93.50 92 LEU A O 1
ATOM 738 N N . GLU A 1 93 ? -5.269 2.979 19.181 1.00 93.81 93 GLU A N 1
ATOM 739 C CA . GLU A 1 93 ? -4.449 4.081 18.668 1.00 93.81 93 GLU A CA 1
ATOM 740 C C . GLU A 1 93 ? -3.072 3.595 18.219 1.00 93.81 93 GLU A C 1
ATOM 742 O O . GLU A 1 93 ? -2.670 3.882 17.095 1.00 93.81 93 GLU A O 1
ATOM 747 N N . ALA A 1 94 ? -2.383 2.808 19.053 1.00 93.81 94 ALA A N 1
ATOM 748 C CA . ALA A 1 94 ? -1.074 2.257 18.712 1.00 93.81 94 ALA A CA 1
ATOM 749 C C . ALA A 1 94 ? -1.139 1.356 17.471 1.00 93.81 94 ALA A C 1
ATOM 751 O O . ALA A 1 94 ? -0.277 1.434 16.598 1.00 93.81 94 ALA A O 1
ATOM 752 N N . HIS A 1 95 ? -2.180 0.526 17.363 1.00 93.69 95 HIS A N 1
ATOM 753 C CA . HIS A 1 95 ? -2.364 -0.327 16.194 1.00 93.69 95 HIS A CA 1
ATOM 754 C C . HIS A 1 95 ? -2.684 0.492 14.935 1.00 93.69 95 HIS A C 1
ATOM 756 O O . HIS A 1 95 ? -2.089 0.254 13.887 1.00 93.69 95 HIS A O 1
ATOM 762 N N . ARG A 1 96 ? -3.560 1.502 15.032 1.00 93.69 96 ARG A N 1
ATOM 763 C CA . ARG A 1 96 ? -3.858 2.411 13.915 1.00 93.69 96 ARG A CA 1
ATOM 764 C C . ARG A 1 96 ? -2.596 3.120 13.432 1.00 93.69 96 ARG A C 1
ATOM 766 O O . ARG A 1 96 ? -2.374 3.188 12.227 1.00 93.69 96 ARG A O 1
ATOM 773 N N . GLU A 1 97 ? -1.785 3.621 14.358 1.00 93.56 97 GLU A N 1
ATOM 774 C CA . GLU A 1 97 ? -0.547 4.330 14.037 1.00 93.56 97 GLU A CA 1
ATOM 775 C C . GLU A 1 97 ? 0.464 3.416 13.342 1.00 93.56 97 GLU A C 1
ATOM 777 O O . G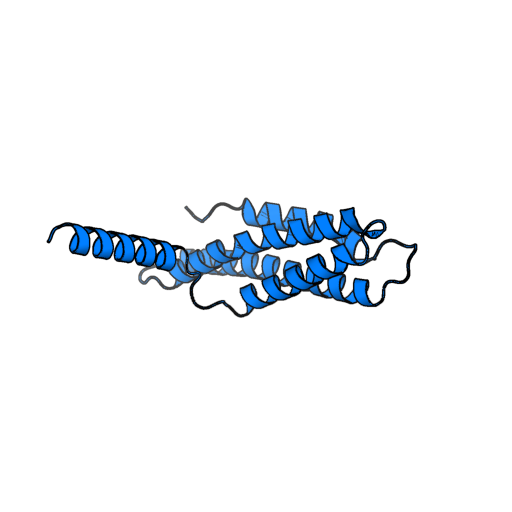LU A 1 97 ? 1.030 3.794 12.321 1.00 93.56 97 GLU A O 1
ATOM 782 N N . ALA A 1 98 ? 0.617 2.176 13.815 1.00 93.25 98 ALA A N 1
ATOM 783 C CA . ALA A 1 98 ? 1.469 1.190 13.157 1.00 93.25 98 ALA A CA 1
ATOM 784 C C . ALA A 1 98 ? 1.024 0.922 11.706 1.00 93.25 98 ALA A C 1
ATOM 786 O O . ALA A 1 98 ? 1.852 0.939 10.795 1.00 93.25 98 ALA A O 1
ATOM 787 N N . LEU A 1 99 ? -0.283 0.739 11.465 1.00 93.56 99 LEU A N 1
ATOM 788 C CA . LEU A 1 99 ? -0.801 0.528 10.108 1.00 93.56 99 LEU A CA 1
ATOM 789 C C . LEU A 1 99 ? -0.615 1.761 9.211 1.00 93.56 99 LEU A C 1
ATOM 791 O O . LEU A 1 99 ? -0.267 1.606 8.037 1.00 93.56 99 LEU A O 1
ATOM 795 N N . ARG A 1 100 ? -0.829 2.973 9.743 1.00 93.44 100 ARG A N 1
ATOM 796 C CA . ARG A 1 100 ? -0.584 4.231 9.017 1.00 93.44 100 ARG A CA 1
ATOM 797 C C . ARG A 1 100 ? 0.885 4.377 8.647 1.00 93.44 100 ARG A C 1
ATOM 799 O O . ARG A 1 100 ? 1.176 4.636 7.485 1.00 93.44 100 ARG A O 1
ATOM 806 N N . HIS A 1 101 ? 1.793 4.131 9.588 1.00 93.56 101 HIS A N 1
ATOM 807 C CA . HIS A 1 101 ? 3.230 4.200 9.344 1.00 93.56 101 HIS A CA 1
ATOM 808 C C . HIS A 1 101 ? 3.651 3.255 8.211 1.00 93.56 101 HIS A C 1
ATOM 810 O O . HIS A 1 101 ? 4.275 3.690 7.246 1.00 93.56 101 HIS A O 1
ATOM 816 N N . THR A 1 102 ? 3.246 1.978 8.264 1.00 93.88 102 THR A N 1
ATOM 817 C CA . THR A 1 102 ? 3.533 1.012 7.186 1.00 93.88 102 THR A CA 1
ATOM 8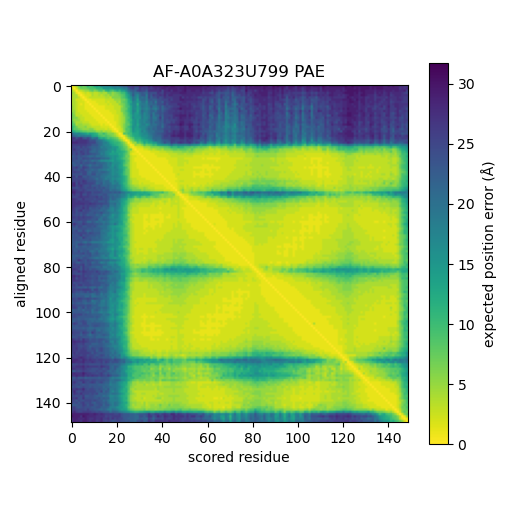18 C C . THR A 1 102 ? 2.956 1.460 5.841 1.00 93.88 102 THR A C 1
ATOM 820 O O . THR A 1 102 ? 3.599 1.298 4.801 1.00 93.88 102 THR A O 1
ATOM 823 N N . TYR A 1 103 ? 1.749 2.034 5.835 1.00 94.50 103 TYR A N 1
ATOM 824 C CA . TYR A 1 103 ? 1.136 2.555 4.617 1.00 94.50 103 TYR A CA 1
ATOM 825 C C . TYR A 1 103 ? 1.926 3.733 4.031 1.00 94.50 103 TYR A C 1
ATOM 827 O O . TYR A 1 103 ? 2.248 3.731 2.842 1.00 94.50 103 TYR A O 1
ATOM 835 N N . GLU A 1 104 ? 2.244 4.730 4.853 1.00 94.44 104 GLU A N 1
ATOM 836 C CA . GLU A 1 104 ? 2.938 5.952 4.446 1.00 94.44 104 GLU A CA 1
ATOM 837 C C . GLU A 1 104 ? 4.358 5.660 3.950 1.00 94.44 104 GLU A C 1
ATOM 839 O O . GLU A 1 104 ? 4.747 6.158 2.890 1.00 94.44 104 GLU A O 1
ATOM 844 N N . GLU A 1 105 ? 5.092 4.795 4.653 1.00 94.25 105 GLU A N 1
ATOM 845 C CA . GLU A 1 105 ? 6.417 4.318 4.252 1.00 94.25 105 GLU A CA 1
ATOM 846 C C . GLU A 1 105 ? 6.355 3.584 2.905 1.00 94.25 105 GLU A C 1
ATOM 848 O O . GLU A 1 105 ? 7.126 3.869 1.987 1.00 94.25 105 GLU A O 1
ATOM 853 N N . GLY A 1 106 ? 5.374 2.694 2.736 1.00 95.06 106 GLY A N 1
ATOM 854 C CA . GLY A 1 106 ? 5.181 1.960 1.493 1.00 95.06 106 GLY A CA 1
ATOM 855 C C . GLY A 1 106 ? 4.802 2.841 0.301 1.00 95.06 106 GLY A C 1
ATOM 856 O O . GLY A 1 106 ? 5.293 2.618 -0.808 1.00 95.06 106 GLY A O 1
ATOM 857 N N . VAL A 1 107 ? 3.959 3.855 0.504 1.00 95.50 107 VAL A N 1
ATOM 858 C CA . VAL A 1 107 ? 3.626 4.831 -0.545 1.00 95.50 107 VAL A CA 1
ATOM 859 C C . VAL A 1 107 ? 4.839 5.695 -0.881 1.00 95.50 107 VAL A C 1
ATOM 861 O O . VAL A 1 107 ? 5.136 5.869 -2.062 1.00 95.50 107 VAL A O 1
ATOM 864 N N . GLY A 1 108 ? 5.568 6.185 0.125 1.00 94.56 108 GLY A N 1
ATOM 865 C CA . GLY A 1 108 ? 6.785 6.974 -0.076 1.00 94.56 108 GLY A CA 1
ATOM 866 C C . GLY A 1 108 ? 7.854 6.203 -0.850 1.00 94.56 108 GLY A C 1
ATOM 867 O O . GLY A 1 108 ? 8.456 6.737 -1.780 1.00 94.56 108 GLY A O 1
ATOM 868 N N . PHE A 1 109 ? 8.020 4.914 -0.550 1.00 95.19 109 PHE A N 1
ATOM 869 C CA . PHE A 1 109 ? 8.859 4.016 -1.335 1.00 95.19 109 PHE A CA 1
ATOM 870 C C . PHE A 1 109 ? 8.457 3.993 -2.819 1.00 95.19 109 PHE A C 1
ATOM 872 O O . PHE A 1 109 ? 9.303 4.193 -3.691 1.00 95.19 109 PHE A O 1
ATOM 879 N N . LEU A 1 110 ? 7.172 3.769 -3.119 1.00 95.44 110 LEU A N 1
ATOM 880 C CA . LEU A 1 110 ? 6.686 3.695 -4.500 1.00 95.44 110 LEU A CA 1
ATOM 881 C C . LEU A 1 110 ? 6.866 5.018 -5.247 1.00 95.44 110 LEU A C 1
ATOM 883 O O . LEU A 1 110 ? 7.154 5.004 -6.443 1.00 95.44 110 LEU A O 1
ATOM 887 N N . GLU A 1 111 ? 6.694 6.150 -4.566 1.00 94.75 111 GLU A N 1
ATOM 888 C CA . GLU A 1 111 ? 6.894 7.479 -5.148 1.00 94.75 111 GLU A CA 1
ATOM 889 C C . GLU A 1 111 ? 8.362 7.721 -5.490 1.00 94.75 111 GLU A C 1
ATOM 891 O O . GLU A 1 111 ? 8.667 8.118 -6.616 1.00 94.75 111 GLU A O 1
ATOM 896 N N . ASN A 1 112 ? 9.266 7.412 -4.560 1.00 93.06 112 ASN A N 1
ATOM 897 C CA . ASN A 1 112 ? 10.705 7.528 -4.774 1.00 93.06 112 ASN A CA 1
ATOM 898 C C . ASN A 1 112 ? 11.168 6.612 -5.908 1.00 93.06 112 ASN A C 1
ATOM 900 O O . ASN A 1 112 ? 11.881 7.056 -6.804 1.00 93.06 112 ASN A O 1
ATOM 904 N N . PHE A 1 113 ? 10.697 5.364 -5.925 1.00 92.56 113 PHE A N 1
ATOM 905 C CA . PHE A 1 113 ? 10.991 4.424 -6.999 1.00 92.56 113 PHE A CA 1
ATOM 906 C C . PHE A 1 113 ? 10.453 4.922 -8.348 1.00 92.56 113 PHE A C 1
ATOM 908 O O . PHE A 1 113 ? 11.169 4.929 -9.346 1.00 92.56 113 PHE A O 1
ATOM 915 N N . SER A 1 114 ? 9.213 5.416 -8.391 1.00 91.69 114 SER A N 1
ATOM 916 C CA . SER A 1 114 ? 8.636 5.997 -9.606 1.00 91.69 114 SER A CA 1
ATOM 917 C C . SER A 1 114 ? 9.433 7.208 -10.103 1.00 91.69 114 SER A C 1
ATOM 919 O O . SER A 1 114 ? 9.540 7.388 -11.316 1.00 91.69 114 SER A O 1
ATOM 921 N N . ALA A 1 115 ? 9.968 8.039 -9.204 1.00 91.88 115 ALA A N 1
ATOM 922 C CA . ALA A 1 115 ? 10.809 9.183 -9.549 1.00 91.88 115 ALA A CA 1
ATOM 923 C C . ALA A 1 115 ? 12.192 8.748 -10.057 1.00 91.88 115 ALA A C 1
ATOM 925 O O . ALA A 1 115 ? 12.664 9.267 -11.067 1.00 91.88 115 ALA A O 1
ATOM 926 N N . GLU A 1 116 ? 12.806 7.751 -9.420 1.00 91.38 116 GLU A N 1
ATOM 927 C CA . GLU A 1 116 ? 14.069 7.152 -9.858 1.00 91.38 116 GLU A CA 1
ATOM 928 C C . GLU A 1 116 ? 13.964 6.634 -11.300 1.00 91.38 116 GLU A C 1
ATOM 930 O O . GLU A 1 116 ? 14.818 6.912 -12.143 1.00 91.38 116 GLU A O 1
ATOM 935 N N . LEU A 1 117 ? 12.856 5.963 -11.626 1.00 89.69 117 LEU A N 1
ATOM 936 C CA . LEU A 1 117 ? 12.595 5.441 -12.966 1.00 89.69 117 LEU A CA 1
ATOM 937 C C . LEU A 1 117 ? 12.482 6.517 -14.052 1.00 89.69 117 LEU A C 1
ATOM 939 O O . LEU A 1 117 ? 12.725 6.217 -15.219 1.00 89.69 117 LEU A O 1
ATOM 943 N N . VAL A 1 118 ? 12.143 7.762 -13.703 1.00 87.88 118 VAL A N 1
ATOM 944 C CA . VAL A 1 118 ? 12.152 8.880 -14.664 1.00 87.88 118 VAL A CA 1
ATOM 945 C C . VAL A 1 118 ? 13.580 9.220 -15.098 1.00 87.88 118 VAL A C 1
ATOM 947 O O . VAL A 1 118 ? 13.794 9.623 -16.239 1.00 87.88 118 VAL A O 1
ATOM 950 N N . LEU A 1 119 ? 14.551 9.050 -14.201 1.00 87.31 119 LEU A N 1
ATOM 951 C CA . LEU A 1 119 ? 15.958 9.392 -14.421 1.00 87.31 119 LEU A CA 1
ATOM 952 C C . LEU A 1 119 ? 16.802 8.192 -14.870 1.00 87.31 119 LEU A C 1
ATOM 954 O O . LEU A 1 119 ? 17.972 8.351 -15.217 1.00 87.31 119 LEU A O 1
ATOM 958 N N . TRP A 1 120 ? 16.223 6.994 -14.869 1.00 87.44 120 TRP A N 1
ATOM 959 C CA . TRP A 1 120 ? 16.927 5.755 -15.155 1.00 87.44 120 TRP A CA 1
ATOM 960 C C . TRP A 1 120 ? 17.336 5.635 -16.633 1.00 87.44 120 TRP A C 1
ATOM 962 O O . TRP A 1 120 ? 16.501 5.696 -17.535 1.00 87.44 120 TRP A O 1
ATOM 972 N N . GLN A 1 121 ? 18.632 5.412 -16.877 1.00 81.38 121 GLN A N 1
ATOM 973 C CA . GLN A 1 121 ? 19.217 5.251 -18.221 1.0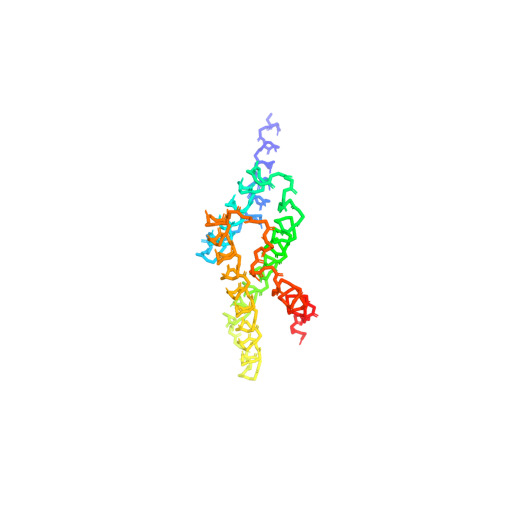0 81.38 121 GLN A CA 1
ATOM 974 C C . GLN A 1 121 ? 19.820 3.853 -18.465 1.00 81.38 121 GLN A C 1
ATOM 976 O O . GLN A 1 121 ? 20.292 3.567 -19.564 1.00 81.38 121 GLN A O 1
ATOM 981 N N . GLY A 1 122 ? 19.764 2.965 -17.464 1.00 80.12 122 GLY A N 1
ATOM 982 C CA . GLY A 1 122 ? 20.329 1.615 -17.515 1.00 80.12 122 GLY A CA 1
ATOM 983 C C . GLY A 1 122 ? 21.864 1.564 -17.574 1.00 80.12 122 GLY A C 1
ATOM 984 O O . GLY A 1 122 ? 22.523 2.604 -17.553 1.00 80.12 122 GLY A O 1
ATOM 985 N N . PRO A 1 123 ? 22.450 0.350 -17.641 1.00 77.81 123 PRO A N 1
ATOM 986 C CA . PRO A 1 123 ? 21.807 -0.969 -17.538 1.00 77.81 123 PRO A CA 1
ATOM 987 C C . PRO A 1 123 ? 21.597 -1.460 -16.093 1.00 77.81 123 PRO A C 1
ATOM 989 O O . PRO A 1 123 ? 20.992 -2.511 -15.895 1.00 77.81 123 PRO A O 1
ATOM 992 N N . GLN A 1 124 ? 22.112 -0.742 -15.093 1.00 80.25 124 GLN A N 1
ATOM 993 C CA . GLN A 1 124 ? 22.015 -1.131 -13.686 1.00 80.25 124 GLN A CA 1
ATOM 994 C C . GLN A 1 124 ? 20.566 -1.199 -13.193 1.00 80.25 124 GLN A C 1
ATOM 996 O O . GLN A 1 124 ? 19.714 -0.426 -13.624 1.00 80.25 124 GLN A O 1
ATOM 1001 N N . THR A 1 125 ? 20.290 -2.112 -12.265 1.00 78.88 125 THR A N 1
ATOM 1002 C CA . THR A 1 125 ? 19.002 -2.176 -11.567 1.00 78.88 125 THR A CA 1
ATOM 1003 C C . THR A 1 125 ? 18.796 -0.901 -10.740 1.00 78.88 125 THR A C 1
ATOM 1005 O O . THR A 1 125 ? 19.743 -0.484 -10.076 1.00 78.88 125 THR A O 1
ATOM 1008 N N . PRO A 1 126 ? 17.592 -0.302 -10.750 1.00 82.75 126 PRO A N 1
ATOM 1009 C CA . PRO A 1 126 ? 17.250 0.790 -9.842 1.00 82.75 126 PRO A CA 1
ATOM 1010 C C . PRO A 1 126 ? 17.520 0.435 -8.371 1.00 82.75 126 PRO A C 1
ATOM 1012 O O . PRO A 1 126 ? 17.143 -0.651 -7.917 1.00 82.75 126 PRO A O 1
ATOM 1015 N N . GLU A 1 127 ? 18.142 1.344 -7.627 1.00 81.94 127 GLU A N 1
ATOM 1016 C CA . GLU A 1 127 ? 18.537 1.169 -6.228 1.00 81.94 127 GLU A CA 1
ATOM 1017 C C . GLU A 1 127 ? 17.330 0.938 -5.322 1.00 81.94 127 GLU A C 1
ATOM 1019 O O . GLU A 1 127 ? 17.394 0.090 -4.425 1.00 81.94 127 GLU A O 1
ATOM 1024 N N . GLY A 1 128 ? 16.199 1.600 -5.599 1.00 77.75 128 GLY A N 1
ATOM 1025 C CA . GLY A 1 128 ? 14.976 1.439 -4.815 1.00 77.75 128 GLY A CA 1
ATOM 1026 C C . GLY A 1 128 ? 14.529 -0.022 -4.700 1.00 77.75 128 GLY A C 1
ATOM 1027 O O . GLY A 1 128 ? 14.038 -0.454 -3.662 1.00 77.75 128 GLY A O 1
ATOM 1028 N N . LEU A 1 129 ? 14.780 -0.857 -5.708 1.00 80.62 129 LEU A N 1
ATOM 1029 C CA . LEU A 1 129 ? 14.336 -2.255 -5.689 1.00 80.62 129 LEU A CA 1
ATOM 1030 C C . LEU A 1 129 ? 14.985 -3.109 -4.600 1.00 80.62 129 LEU A C 1
ATOM 1032 O O . LEU A 1 129 ? 14.420 -4.141 -4.237 1.00 80.62 129 LEU A O 1
ATOM 1036 N N . SER A 1 130 ? 16.129 -2.687 -4.063 1.00 83.19 130 SER A N 1
ATOM 1037 C CA . SER A 1 130 ? 16.818 -3.405 -2.987 1.00 83.19 130 SER A CA 1
ATOM 1038 C C . SER A 1 130 ? 15.965 -3.529 -1.716 1.00 83.19 130 SER A C 1
ATOM 1040 O O . SER A 1 130 ? 16.013 -4.563 -1.055 1.00 83.19 130 SER A O 1
ATOM 1042 N N . HIS A 1 131 ? 15.110 -2.543 -1.432 1.00 84.88 131 HIS A N 1
ATOM 1043 C CA . HIS A 1 131 ? 14.289 -2.483 -0.216 1.00 84.88 131 HIS A CA 1
ATOM 1044 C C . HIS A 1 131 ? 12.912 -3.147 -0.351 1.00 84.88 131 HIS A C 1
ATOM 1046 O O . HIS A 1 131 ? 12.191 -3.313 0.634 1.00 84.88 131 HIS A O 1
ATOM 1052 N N . LEU A 1 132 ? 12.517 -3.549 -1.565 1.00 87.62 132 LEU A N 1
ATOM 1053 C CA . LEU A 1 132 ? 11.158 -4.027 -1.832 1.00 87.62 132 LEU A CA 1
ATOM 1054 C C . LEU A 1 132 ? 10.805 -5.297 -1.041 1.00 87.62 132 LEU A C 1
ATOM 1056 O O . LEU A 1 132 ? 9.653 -5.478 -0.650 1.00 87.62 132 LEU A O 1
ATOM 1060 N N . GLN A 1 133 ? 11.767 -6.194 -0.813 1.00 87.19 133 GLN A N 1
ATOM 1061 C CA . GLN A 1 133 ? 11.503 -7.441 -0.085 1.00 87.19 133 GLN A CA 1
ATOM 1062 C C . GLN A 1 133 ? 11.269 -7.196 1.409 1.00 87.19 133 GLN A C 1
ATOM 1064 O O . GLN A 1 133 ? 10.326 -7.759 1.965 1.00 87.19 133 GLN A O 1
ATOM 1069 N N . ASP A 1 134 ? 12.052 -6.308 2.023 1.00 90.25 134 ASP A N 1
ATOM 1070 C CA . ASP A 1 134 ? 11.901 -5.942 3.434 1.00 90.25 134 ASP A CA 1
ATOM 1071 C C . ASP A 1 134 ? 10.544 -5.269 3.673 1.00 90.25 134 ASP A C 1
ATOM 1073 O O . ASP A 1 134 ? 9.785 -5.661 4.561 1.00 90.25 134 ASP A O 1
ATOM 1077 N N . LEU A 1 135 ? 10.165 -4.344 2.788 1.00 90.12 135 LEU A N 1
ATOM 1078 C CA . LEU A 1 135 ? 8.862 -3.678 2.825 1.00 90.12 135 LEU A CA 1
ATOM 1079 C C . LEU A 1 135 ? 7.692 -4.654 2.638 1.00 90.12 135 LEU A C 1
ATOM 1081 O O . LEU A 1 135 ? 6.659 -4.541 3.301 1.00 90.12 135 LEU A O 1
ATOM 1085 N N . ARG A 1 136 ? 7.837 -5.660 1.768 1.00 91.06 136 ARG A N 1
ATOM 1086 C CA . ARG A 1 136 ? 6.824 -6.716 1.605 1.00 91.06 136 ARG A CA 1
ATOM 1087 C C . ARG A 1 136 ? 6.686 -7.585 2.849 1.00 91.06 136 ARG A C 1
ATOM 1089 O O . ARG A 1 136 ? 5.569 -8.014 3.146 1.00 91.06 136 ARG A O 1
ATOM 1096 N N . ALA A 1 137 ? 7.785 -7.869 3.545 1.00 89.81 137 ALA A N 1
ATOM 1097 C CA . ALA A 1 137 ? 7.755 -8.611 4.799 1.00 89.81 137 ALA A CA 1
ATOM 1098 C C . ALA A 1 137 ? 7.018 -7.809 5.882 1.00 89.81 137 ALA A C 1
ATOM 1100 O O . ALA A 1 137 ? 6.059 -8.328 6.455 1.00 89.81 137 ALA A O 1
ATOM 1101 N N . ALA A 1 138 ? 7.374 -6.532 6.058 1.00 88.88 138 ALA A N 1
ATOM 1102 C CA . ALA A 1 138 ? 6.714 -5.624 6.996 1.00 88.88 138 ALA A CA 1
ATOM 1103 C C . ALA A 1 138 ? 5.211 -5.471 6.699 1.00 88.88 138 ALA A C 1
ATOM 1105 O O . ALA A 1 138 ? 4.373 -5.591 7.591 1.00 88.88 138 ALA A O 1
ATOM 1106 N N . LEU A 1 139 ? 4.839 -5.299 5.426 1.00 92.44 139 LEU A N 1
ATOM 1107 C CA . LEU A 1 139 ? 3.436 -5.221 5.017 1.00 92.44 139 LEU A CA 1
ATOM 1108 C C . LEU A 1 139 ? 2.669 -6.516 5.307 1.00 92.44 139 LEU A C 1
ATOM 1110 O O . LEU A 1 139 ? 1.527 -6.475 5.762 1.00 92.44 139 LEU A O 1
ATOM 1114 N N . ARG A 1 140 ? 3.272 -7.679 5.040 1.00 91.56 140 ARG A N 1
ATOM 1115 C CA . ARG A 1 140 ? 2.639 -8.965 5.346 1.00 91.56 140 ARG A CA 1
ATOM 1116 C C . ARG A 1 140 ? 2.437 -9.131 6.849 1.00 91.56 140 ARG A C 1
ATOM 1118 O O . ARG A 1 140 ? 1.389 -9.626 7.249 1.00 91.56 140 ARG A O 1
ATOM 1125 N N . GLU A 1 141 ? 3.401 -8.718 7.661 1.00 89.44 141 GLU A N 1
ATOM 1126 C CA . GLU A 1 141 ? 3.258 -8.719 9.114 1.00 89.44 141 GLU A CA 1
ATOM 1127 C C . GLU A 1 141 ? 2.103 -7.813 9.556 1.00 89.44 141 GLU A C 1
ATOM 1129 O O . GLU A 1 141 ? 1.199 -8.282 10.244 1.00 89.44 141 GLU A O 1
ATOM 1134 N N . ALA A 1 142 ? 2.044 -6.574 9.062 1.00 87.25 142 ALA A N 1
ATOM 1135 C CA . ALA A 1 142 ? 0.955 -5.640 9.354 1.00 87.25 142 ALA A CA 1
ATOM 1136 C C . ALA A 1 142 ? -0.430 -6.175 8.932 1.00 87.25 142 ALA A C 1
ATOM 1138 O O . ALA A 1 142 ? -1.426 -5.975 9.627 1.00 87.25 142 ALA A O 1
ATOM 1139 N N . LEU A 1 143 ? -0.512 -6.895 7.807 1.00 86.38 143 LEU A N 1
ATOM 1140 C CA . LEU A 1 143 ? -1.747 -7.540 7.344 1.00 86.38 143 LEU A CA 1
ATOM 1141 C C . LEU A 1 143 ? -2.107 -8.810 8.133 1.00 86.38 143 LEU A C 1
ATOM 1143 O O . LEU A 1 143 ? -3.276 -9.194 8.158 1.00 86.38 143 LEU A O 1
ATOM 1147 N N . ASN A 1 144 ? -1.142 -9.464 8.772 1.00 86.00 144 ASN A N 1
ATOM 1148 C CA . ASN A 1 144 ? -1.367 -10.686 9.547 1.00 86.00 144 ASN A CA 1
ATOM 1149 C C . ASN A 1 144 ? -1.570 -10.426 11.042 1.00 86.00 144 ASN A C 1
ATOM 1151 O O . ASN A 1 144 ? -2.014 -11.325 11.751 1.00 86.00 144 ASN A O 1
ATOM 1155 N N . GLN A 1 145 ? -1.260 -9.226 11.534 1.00 75.81 145 GLN A N 1
ATOM 1156 C CA . GLN A 1 145 ? -1.686 -8.806 12.863 1.00 75.81 145 GLN A CA 1
ATOM 1157 C C . GLN A 1 145 ? -3.216 -8.687 12.845 1.00 75.81 145 GLN A C 1
ATOM 1159 O O . GLN A 1 145 ? -3.782 -7.742 12.289 1.00 75.81 145 GLN A O 1
ATOM 1164 N N . ASP A 1 146 ? -3.877 -9.725 13.357 1.00 56.91 146 ASP A N 1
ATOM 1165 C CA . ASP A 1 146 ? -5.328 -9.802 13.439 1.00 56.91 146 ASP A CA 1
ATOM 1166 C C . ASP A 1 146 ? -5.889 -8.652 14.278 1.00 56.91 146 ASP A C 1
ATOM 1168 O O . ASP A 1 146 ? -5.303 -8.219 15.276 1.00 56.91 146 ASP A O 1
ATOM 1172 N N . SER A 1 147 ? -7.050 -8.168 13.833 1.00 46.28 147 SER A N 1
ATOM 1173 C CA . SER A 1 147 ? -7.854 -7.157 14.508 1.00 46.28 147 SER A CA 1
ATOM 1174 C C . SER A 1 147 ? -8.005 -7.493 15.995 1.00 46.28 147 SER A C 1
ATOM 1176 O O . SER A 1 147 ? -8.214 -8.663 16.325 1.00 46.28 147 SER A O 1
ATOM 1178 N N . PRO A 1 148 ? -7.913 -6.497 16.893 1.00 42.84 148 PRO A N 1
ATOM 1179 C CA . PRO A 1 148 ? -8.042 -6.738 18.321 1.00 42.84 148 PRO A CA 1
ATOM 1180 C C . PRO A 1 148 ? -9.395 -7.403 18.597 1.00 42.84 148 PRO A C 1
ATOM 1182 O O . PRO A 1 148 ? -10.439 -6.806 18.332 1.00 42.84 148 PRO A O 1
ATOM 1185 N N . GLN A 1 149 ? -9.341 -8.654 19.061 1.00 39.06 149 GLN A N 1
ATOM 1186 C CA . GLN A 1 149 ? -10.467 -9.352 19.683 1.00 39.06 149 GLN A CA 1
ATOM 1187 C C . GLN A 1 149 ? -10.776 -8.729 21.043 1.00 39.06 149 GLN A C 1
ATOM 1189 O O . GLN A 1 149 ? -9.808 -8.334 21.741 1.00 39.06 149 GLN A O 1
#

Radius of gyration: 20.24 Å; Cα contacts (8 Å, |Δi|>4): 74; chains: 1; bounding box: 70×23×50 Å

Secondary structure (DSSP, 8-state):
--HHHHHHHHHHHHHHHHHHHS-SS--HHHHHHHHHHHHHHHHHHHSTTTSHHHHHHHHHHHHHHTTHHHHHHHHHHHHTSTT--HHHHHHHHHHHHHHHHHHHHHHHHHHHHHHHHHH--SSSPPGGGGGHHHHHHHHHHHHHS----

Sequence (149 aa):
MIALLEVLILIAIVAAVLYFLWPGASSTEAERLHRVLSELRRQRRVFKAALAKPLEEAIAYGLELRKLLPRIAELERLLGREGLEPATIRRLEAHREALRHTYEEGVGFLENFSAELVLWQGPQTPEGLSHLQDLRAALREALNQDSPQ

Mean predicted aligned error: 10.0 Å

Foldseek 3Di:
DVVVVVVVVVVVVVVVVCVVVPDPPCDPLNVLLVVLLVLLVVLCVVCVPQCVVVSVLLNVLSVLLVVLVVVLVVLVVVLPDPDDDPVVNVVSVVLSVLNVVLSVVSSVLSVVQSVQSVVDPDDDDRPSSVCSVVSSVSSVVNVPPDDDD

Solvent-accessible surface area (backbone atoms only — not comparable to full-atom values): 8644 Å² total; per-residue (Å²): 129,62,69,65,55,54,51,52,51,49,51,50,51,51,50,51,53,48,55,74,66,46,72,71,78,77,45,73,68,58,50,52,48,49,53,45,50,52,48,46,56,52,48,35,69,70,40,61,75,90,42,34,66,63,43,49,53,54,48,52,51,56,60,56,50,58,63,47,54,67,54,44,52,49,43,54,55,56,69,70,46,83,90,67,52,73,69,56,49,54,52,48,50,53,52,37,49,52,51,49,50,56,43,52,53,53,44,51,50,51,46,52,40,53,53,49,59,73,73,60,81,66,91,69,78,68,73,61,62,75,52,50,63,60,53,51,51,54,50,49,50,63,71,63,58,70,76,89,126